Protein AF-A0A356QJE5-F1 (afdb_monomer)

Structure (mmCIF, N/CA/C/O backbone):
data_AF-A0A356QJE5-F1
#
_entry.id   AF-A0A356QJE5-F1
#
loop_
_atom_site.group_PDB
_atom_site.id
_atom_site.type_symbol
_atom_site.label_atom_id
_atom_site.label_alt_id
_atom_site.label_comp_id
_atom_site.label_asym_id
_atom_site.label_entity_id
_atom_site.label_seq_id
_atom_site.pdbx_PDB_ins_code
_atom_site.Cartn_x
_atom_site.Cartn_y
_atom_site.Cartn_z
_atom_site.occupancy
_atom_site.B_iso_or_equiv
_atom_site.auth_seq_id
_atom_site.auth_comp_id
_atom_site.auth_asym_id
_atom_site.auth_atom_id
_atom_site.pdbx_PDB_model_num
ATOM 1 N N . GLY A 1 1 ? -9.433 9.970 12.423 1.00 85.12 1 GLY A N 1
ATOM 2 C CA . GLY A 1 1 ? -10.329 9.361 11.428 1.00 85.12 1 GLY A CA 1
ATOM 3 C C . GLY A 1 1 ? -9.876 7.945 11.175 1.00 85.12 1 GLY A C 1
ATOM 4 O O . GLY A 1 1 ? -8.934 7.504 11.829 1.00 85.12 1 GLY A O 1
ATOM 5 N N . 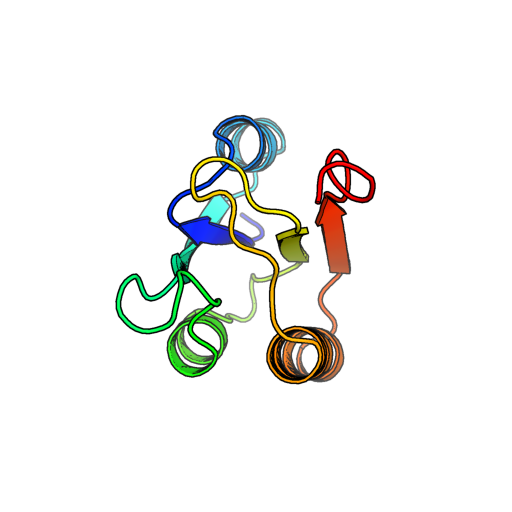ASP A 1 2 ? -10.539 7.260 10.255 1.00 97.81 2 ASP A N 1
ATOM 6 C CA . ASP A 1 2 ? -10.030 6.004 9.707 1.00 97.81 2 ASP A CA 1
ATOM 7 C C . ASP A 1 2 ? -8.732 6.255 8.917 1.00 97.81 2 ASP A C 1
ATOM 9 O O . ASP A 1 2 ? -8.531 7.340 8.364 1.00 97.81 2 ASP A O 1
ATOM 13 N N . GLU A 1 3 ? -7.838 5.269 8.905 1.00 98.75 3 GLU A N 1
ATOM 14 C CA . GLU A 1 3 ? -6.530 5.328 8.246 1.00 98.75 3 GLU A CA 1
ATOM 15 C C . GLU A 1 3 ? -6.517 4.451 6.988 1.00 98.75 3 GLU A C 1
ATOM 17 O O . GLU A 1 3 ? -7.049 3.335 6.984 1.00 98.75 3 GLU A O 1
ATOM 22 N N . VAL A 1 4 ? -5.882 4.950 5.929 1.00 98.81 4 VAL A N 1
ATOM 23 C CA . VAL A 1 4 ? -5.638 4.220 4.679 1.00 98.81 4 VAL A CA 1
ATOM 24 C C . VAL A 1 4 ? -4.133 4.136 4.476 1.00 98.81 4 VAL A C 1
ATOM 26 O O . VAL A 1 4 ? -3.471 5.170 4.429 1.00 98.81 4 VAL A O 1
ATOM 29 N N . LEU A 1 5 ? -3.597 2.923 4.369 1.00 98.88 5 LEU A N 1
ATOM 30 C CA . LEU A 1 5 ? -2.195 2.704 4.029 1.00 98.88 5 LEU A CA 1
ATOM 31 C C . LEU A 1 5 ? -1.978 2.985 2.535 1.00 98.88 5 LEU A C 1
ATOM 33 O O . LEU A 1 5 ? -2.706 2.450 1.702 1.00 98.88 5 LEU A O 1
ATOM 37 N N . ILE A 1 6 ? -1.008 3.834 2.199 1.00 98.88 6 ILE A N 1
ATOM 38 C CA . ILE A 1 6 ? -0.733 4.307 0.828 1.00 98.88 6 ILE A CA 1
ATOM 39 C C . ILE A 1 6 ? 0.778 4.177 0.558 1.00 98.88 6 ILE A C 1
ATOM 41 O O . ILE A 1 6 ? 1.551 4.491 1.461 1.00 98.88 6 ILE A O 1
ATOM 45 N N . PRO A 1 7 ? 1.236 3.726 -0.624 1.00 98.75 7 PRO A N 1
ATOM 46 C CA . PRO A 1 7 ? 2.670 3.635 -0.914 1.00 98.75 7 PRO A CA 1
ATOM 47 C C . PRO A 1 7 ? 3.350 5.004 -0.874 1.00 98.75 7 PRO A C 1
ATOM 49 O O . PRO A 1 7 ? 2.718 6.016 -1.141 1.00 98.75 7 PRO A O 1
ATOM 52 N N . ALA A 1 8 ? 4.645 5.051 -0.583 1.00 98.44 8 ALA A N 1
ATOM 53 C CA . ALA A 1 8 ? 5.487 6.225 -0.771 1.00 98.44 8 ALA A CA 1
ATOM 54 C C . ALA A 1 8 ? 6.718 5.845 -1.609 1.00 98.44 8 ALA A C 1
ATOM 56 O O . ALA A 1 8 ? 7.511 5.017 -1.155 1.00 98.44 8 ALA A O 1
ATOM 57 N N . PRO A 1 9 ? 6.914 6.472 -2.786 1.00 98.12 9 PRO A N 1
ATOM 58 C CA . PRO A 1 9 ? 6.085 7.542 -3.366 1.00 98.12 9 PRO A CA 1
ATOM 59 C C . PRO A 1 9 ? 4.691 7.062 -3.836 1.00 98.12 9 PRO A C 1
ATOM 61 O O . PRO A 1 9 ? 4.525 5.900 -4.201 1.00 98.12 9 PRO A O 1
ATOM 64 N N . ASP A 1 10 ? 3.693 7.960 -3.822 1.00 96.94 10 ASP A N 1
ATOM 65 C CA . ASP A 1 10 ? 2.309 7.676 -4.240 1.00 96.94 10 ASP A CA 1
ATOM 66 C C . ASP A 1 10 ? 1.934 8.315 -5.586 1.00 96.94 10 ASP A C 1
ATOM 68 O O . ASP A 1 10 ? 2.590 9.236 -6.078 1.00 96.94 10 ASP A O 1
ATOM 72 N N . TYR A 1 11 ? 0.804 7.869 -6.148 1.00 97.69 11 TYR A N 1
ATOM 73 C CA . TYR A 1 11 ? 0.023 8.707 -7.051 1.00 97.69 11 TYR A CA 1
ATOM 74 C C . TYR A 1 11 ? -0.802 9.693 -6.197 1.00 97.69 11 TYR A C 1
ATOM 76 O O . TYR A 1 11 ? -1.706 9.242 -5.482 1.00 97.69 11 TYR A O 1
ATOM 84 N N . PRO A 1 12 ? -0.561 11.021 -6.272 1.00 95.25 12 PRO A N 1
ATOM 85 C CA . PRO A 1 12 ? -1.024 11.983 -5.257 1.00 95.25 12 PRO A CA 1
ATOM 86 C C . PRO A 1 12 ? -2.537 12.020 -5.003 1.00 95.25 12 PRO A C 1
ATOM 88 O O . PRO A 1 12 ?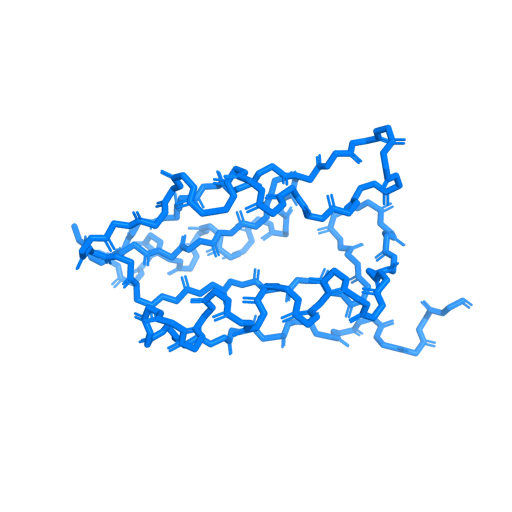 -2.994 12.490 -3.955 1.00 95.25 12 PRO A O 1
ATOM 91 N N . LEU A 1 13 ? -3.339 11.542 -5.962 1.00 97.88 13 LEU A N 1
ATOM 92 C CA . LEU A 1 13 ? -4.788 11.456 -5.816 1.00 97.88 13 LEU A CA 1
ATOM 93 C C . LEU A 1 13 ? -5.195 10.551 -4.650 1.00 97.88 13 LEU A C 1
ATOM 95 O O . LEU A 1 13 ? -6.175 10.868 -3.984 1.00 97.88 13 LEU A O 1
ATOM 99 N N . TRP A 1 14 ? -4.463 9.470 -4.369 1.00 98.50 14 TRP A N 1
ATOM 100 C CA . TRP A 1 14 ? -4.809 8.550 -3.281 1.00 98.50 14 TRP A CA 1
ATOM 101 C C . TRP A 1 14 ? -4.749 9.241 -1.918 1.00 98.50 14 TRP A C 1
ATOM 103 O O . TRP A 1 14 ? -5.719 9.190 -1.155 1.00 98.50 14 TRP A O 1
ATOM 113 N N . THR A 1 15 ? -3.671 9.979 -1.642 1.00 98.25 15 THR A N 1
ATOM 114 C CA . THR A 1 15 ? -3.559 10.774 -0.411 1.00 98.25 15 THR A CA 1
ATOM 115 C C . THR A 1 15 ? -4.631 11.859 -0.341 1.00 98.25 15 THR A C 1
ATOM 117 O O . THR A 1 15 ? -5.247 12.057 0.711 1.00 98.25 15 THR A O 1
ATOM 120 N N . ALA A 1 16 ? -4.893 12.561 -1.446 1.00 98.12 16 ALA A N 1
ATOM 121 C CA . ALA A 1 16 ? -5.930 13.591 -1.490 1.00 98.12 16 ALA A CA 1
ATOM 122 C C . ALA A 1 16 ? -7.338 13.011 -1.254 1.00 98.12 16 ALA A C 1
ATOM 124 O O . ALA A 1 16 ? -8.115 13.585 -0.492 1.00 98.12 16 ALA A O 1
ATOM 125 N N . ALA A 1 17 ? -7.658 11.863 -1.855 1.00 98.12 17 ALA A N 1
ATOM 126 C CA . ALA A 1 17 ? -8.953 11.199 -1.743 1.00 98.12 17 ALA A CA 1
ATOM 127 C C . ALA A 1 17 ? -9.219 10.674 -0.326 1.00 98.12 17 ALA A C 1
ATOM 129 O O . ALA A 1 17 ? -10.333 10.834 0.183 1.00 98.12 17 ALA A O 1
ATOM 130 N N . ALA A 1 18 ? -8.202 10.112 0.339 1.00 97.62 18 ALA A N 1
ATOM 131 C CA . ALA A 1 18 ? -8.305 9.685 1.733 1.00 97.62 18 ALA A CA 1
ATOM 132 C C . ALA A 1 18 ? -8.671 10.865 2.648 1.00 97.62 18 ALA A C 1
ATOM 134 O O . ALA A 1 18 ? -9.630 10.777 3.417 1.00 97.62 18 ALA A O 1
ATOM 135 N N . HIS A 1 19 ? -7.974 11.998 2.503 1.00 96.94 19 HIS A N 1
ATOM 136 C CA . HIS A 1 19 ? -8.258 13.211 3.274 1.00 96.94 19 HIS A CA 1
ATOM 137 C C . HIS A 1 19 ? -9.620 13.828 2.938 1.00 96.94 19 HIS A C 1
ATOM 139 O O . HIS A 1 19 ? -10.367 14.193 3.847 1.00 96.94 19 HIS A O 1
ATOM 145 N N . LEU A 1 20 ? -9.977 13.913 1.652 1.00 97.69 20 LEU A N 1
ATOM 146 C CA . LEU A 1 20 ? -11.270 14.441 1.203 1.00 97.69 20 LEU A CA 1
ATOM 147 C C . LEU A 1 20 ? -12.450 13.637 1.771 1.00 97.69 20 LEU A C 1
ATOM 149 O O . LEU A 1 20 ? -13.503 14.202 2.055 1.00 97.69 20 LEU A O 1
ATOM 153 N N . SER A 1 21 ? -12.252 12.336 1.986 1.00 97.31 21 SER A N 1
ATOM 154 C CA . SER A 1 21 ? -13.246 11.431 2.574 1.00 97.31 21 SER A CA 1
ATOM 155 C C . SER A 1 21 ? -13.292 11.479 4.111 1.00 97.31 21 SER A C 1
ATOM 157 O O . SER A 1 21 ? -14.023 10.706 4.726 1.00 97.31 21 SER A O 1
ATOM 159 N N . GLY A 1 22 ? -12.518 12.361 4.757 1.00 96.50 22 GLY A N 1
ATOM 160 C CA . GLY A 1 22 ? -12.423 12.472 6.220 1.00 96.50 22 GLY A CA 1
ATOM 161 C C . GLY A 1 22 ? -11.509 11.434 6.889 1.00 96.50 22 GLY A C 1
ATOM 162 O O . GLY A 1 22 ? -11.460 11.354 8.123 1.00 96.50 22 GLY A O 1
ATOM 163 N N . GLY A 1 23 ? -10.787 10.641 6.094 1.00 97.12 23 GLY A N 1
ATOM 164 C CA . GLY A 1 23 ? -9.751 9.720 6.548 1.00 97.12 23 GLY A CA 1
ATOM 165 C C . GLY A 1 23 ? -8.365 10.366 6.597 1.00 97.12 23 GLY A C 1
ATOM 166 O O . GLY A 1 23 ? -8.192 11.558 6.340 1.00 97.12 23 GLY A O 1
ATOM 167 N N . HIS A 1 24 ? -7.362 9.562 6.935 1.00 98.06 24 HIS A N 1
ATOM 168 C CA . HIS A 1 24 ? -5.958 9.961 6.925 1.00 98.06 24 HIS A CA 1
ATOM 169 C C . HIS A 1 24 ? -5.128 8.961 6.117 1.00 98.06 24 HIS A C 1
ATOM 171 O O . HIS A 1 24 ? -5.178 7.759 6.381 1.00 98.06 24 HIS A O 1
ATOM 177 N N . GLY A 1 25 ? -4.379 9.456 5.131 1.00 98.31 25 GLY A N 1
ATOM 178 C CA . GLY A 1 25 ? -3.398 8.647 4.412 1.00 98.31 25 GLY A CA 1
ATOM 179 C C . GLY A 1 25 ? -2.162 8.422 5.279 1.00 98.31 25 GLY A C 1
ATOM 180 O O . GLY A 1 25 ? -1.529 9.392 5.690 1.00 98.31 25 GLY A O 1
ATOM 181 N N . VAL A 1 26 ? -1.834 7.162 5.559 1.00 98.75 26 VAL A N 1
ATOM 182 C CA . VAL A 1 26 ? -0.623 6.745 6.272 1.00 98.75 26 VAL A CA 1
ATOM 183 C C . VAL A 1 26 ? 0.314 6.103 5.260 1.00 98.75 26 VAL A C 1
ATOM 185 O O . VAL A 1 26 ? 0.020 5.044 4.710 1.00 98.75 26 VAL A O 1
ATOM 188 N N . HIS A 1 27 ? 1.441 6.750 4.995 1.00 98.88 27 HIS A N 1
ATOM 189 C CA . HIS A 1 27 ? 2.355 6.297 3.953 1.00 98.88 27 HIS A CA 1
ATOM 190 C C . HIS A 1 27 ? 3.233 5.140 4.417 1.00 98.88 27 HIS A C 1
ATOM 192 O O . HIS A 1 27 ? 3.970 5.312 5.388 1.00 98.88 27 HIS A O 1
ATOM 198 N N . TYR A 1 28 ? 3.208 4.003 3.721 1.00 98.81 28 TYR A N 1
ATOM 199 C CA . TYR A 1 28 ? 4.204 2.938 3.864 1.00 98.81 28 TYR A CA 1
ATOM 200 C C . TYR A 1 28 ? 5.333 3.115 2.841 1.00 98.81 28 TYR A C 1
ATOM 202 O O . TYR A 1 28 ? 5.114 3.655 1.761 1.00 98.81 28 TYR A O 1
ATOM 210 N N . LEU A 1 29 ? 6.548 2.700 3.179 1.00 98.62 29 LEU A N 1
ATOM 211 C CA . LEU A 1 29 ? 7.726 2.895 2.339 1.00 98.62 29 LEU A CA 1
ATOM 212 C C . LEU A 1 29 ? 7.782 1.868 1.203 1.00 98.62 29 LEU A C 1
ATOM 214 O O . LEU A 1 29 ? 7.505 0.685 1.399 1.00 98.62 29 LEU A O 1
ATOM 218 N N . CYS A 1 30 ? 8.182 2.328 0.023 1.00 98.56 30 CYS A N 1
ATOM 219 C CA . CYS A 1 30 ? 8.717 1.484 -1.037 1.00 98.56 30 CYS A CA 1
ATOM 220 C C . CYS A 1 30 ? 10.245 1.627 -1.040 1.00 98.56 30 CYS A C 1
ATOM 222 O O . CYS A 1 30 ? 10.757 2.748 -0.997 1.00 98.56 30 CYS A O 1
ATOM 224 N N . ASP A 1 31 ? 10.971 0.511 -1.071 1.00 97.94 31 ASP A N 1
ATOM 225 C CA . ASP A 1 31 ? 12.432 0.508 -0.971 1.00 97.94 31 ASP A CA 1
ATOM 226 C C . ASP A 1 31 ? 13.085 0.657 -2.352 1.00 97.94 31 ASP A C 1
ATOM 228 O O . ASP A 1 31 ? 13.040 -0.252 -3.179 1.00 97.94 31 ASP A O 1
ATOM 232 N N . GLU A 1 32 ? 13.728 1.800 -2.594 1.00 96.88 32 GLU A N 1
ATOM 233 C CA . GLU A 1 32 ? 14.474 2.082 -3.827 1.00 96.88 32 GLU A CA 1
ATOM 234 C C . GLU A 1 32 ? 15.580 1.049 -4.107 1.00 96.88 32 GLU A C 1
ATOM 236 O O . GLU A 1 32 ? 15.856 0.749 -5.268 1.00 96.88 32 GLU A O 1
ATOM 241 N N . GLN A 1 33 ? 16.199 0.468 -3.072 1.00 97.50 33 GLN A N 1
ATOM 242 C CA . GLN A 1 33 ? 17.249 -0.549 -3.234 1.00 97.50 33 GLN A CA 1
ATOM 243 C C . GLN A 1 33 ? 16.689 -1.929 -3.601 1.00 97.50 33 GLN A C 1
ATOM 245 O O . GLN A 1 33 ? 17.446 -2.791 -4.050 1.00 97.50 33 GLN A O 1
ATOM 250 N N . ALA A 1 34 ? 15.380 -2.124 -3.435 1.00 96.44 34 ALA A N 1
ATOM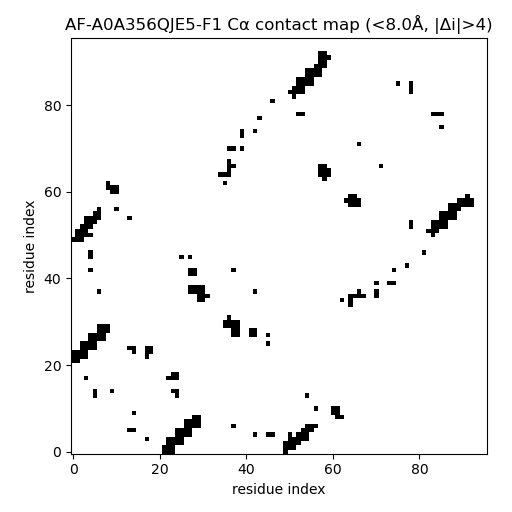 251 C CA . AL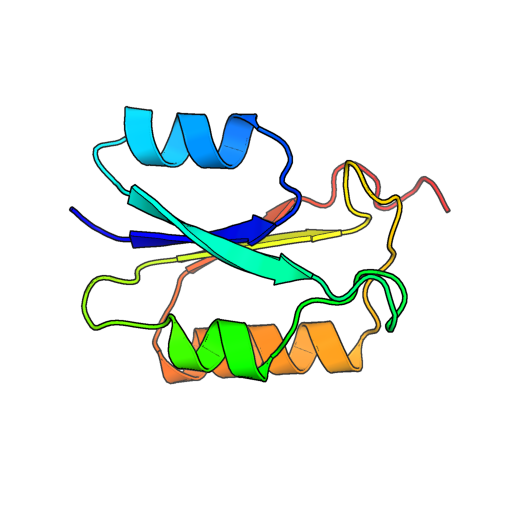A A 1 34 ? 14.645 -3.333 -3.786 1.00 96.44 34 ALA A CA 1
ATOM 252 C C . ALA A 1 34 ? 13.664 -3.067 -4.942 1.00 96.44 34 ALA A C 1
ATOM 254 O O . ALA A 1 34 ? 12.511 -3.497 -4.902 1.00 96.44 34 ALA A O 1
ATOM 255 N N . ASP A 1 35 ? 14.109 -2.314 -5.954 1.00 97.56 35 ASP A N 1
ATOM 256 C CA . ASP A 1 35 ? 13.335 -1.975 -7.158 1.00 97.56 35 ASP A CA 1
ATOM 257 C C . ASP A 1 35 ? 11.973 -1.319 -6.852 1.00 97.56 35 ASP A C 1
ATOM 259 O O . ASP A 1 35 ? 10.982 -1.523 -7.556 1.00 97.56 35 ASP A O 1
ATOM 263 N N . TRP A 1 36 ? 11.920 -0.517 -5.784 1.00 98.31 36 TRP A N 1
ATOM 264 C CA . TRP A 1 36 ? 10.713 0.141 -5.274 1.00 98.31 36 TRP A CA 1
ATOM 265 C C . TRP A 1 36 ? 9.588 -0.821 -4.864 1.00 98.31 36 TRP A C 1
ATOM 267 O O . TRP A 1 36 ? 8.411 -0.441 -4.857 1.00 98.31 36 TRP A O 1
ATOM 277 N N . ALA A 1 37 ? 9.922 -2.054 -4.483 1.00 98.19 37 ALA A N 1
ATOM 278 C CA . ALA A 1 37 ? 8.966 -2.955 -3.855 1.00 98.19 37 ALA A CA 1
ATOM 279 C C . ALA A 1 37 ? 8.477 -2.383 -2.503 1.00 98.19 37 ALA A C 1
ATOM 281 O O . ALA A 1 37 ? 9.255 -1.756 -1.776 1.00 98.19 37 ALA A O 1
ATOM 282 N N . PRO A 1 38 ? 7.195 -2.577 -2.140 1.00 98.62 38 PRO A N 1
ATOM 283 C CA . PRO A 1 38 ? 6.694 -2.257 -0.807 1.00 98.62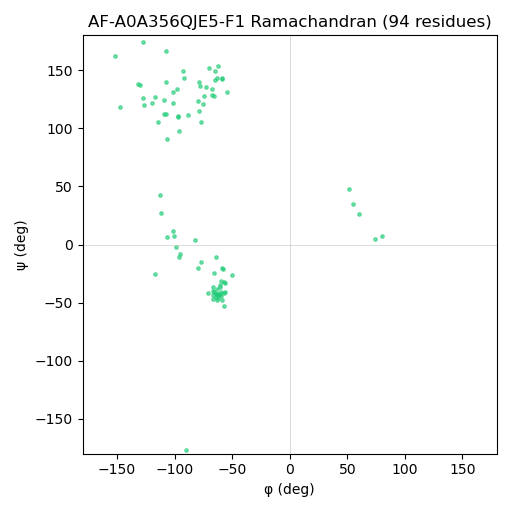 38 PRO A CA 1
ATOM 284 C C . PRO A 1 38 ? 7.502 -2.925 0.316 1.00 98.62 38 PRO A C 1
ATOM 286 O O . PRO A 1 38 ? 7.716 -4.137 0.291 1.00 98.62 38 PRO A O 1
ATOM 289 N N . ASP A 1 39 ? 7.893 -2.156 1.334 1.00 98.62 39 ASP A N 1
ATOM 290 C CA . ASP A 1 39 ? 8.529 -2.682 2.544 1.00 98.62 39 ASP A CA 1
ATOM 291 C C . ASP A 1 39 ? 7.468 -3.317 3.459 1.00 98.62 39 ASP A C 1
ATOM 293 O O . ASP A 1 39 ? 6.684 -2.644 4.135 1.00 98.62 39 ASP A O 1
ATOM 297 N N . ILE A 1 40 ? 7.457 -4.649 3.485 1.00 98.56 40 ILE A N 1
ATOM 298 C CA . ILE A 1 40 ? 6.512 -5.458 4.263 1.00 98.56 40 ILE A CA 1
ATOM 299 C C . ILE A 1 40 ? 6.622 -5.190 5.771 1.00 98.56 40 ILE A C 1
ATOM 301 O O . ILE A 1 40 ? 5.606 -5.188 6.476 1.00 98.56 40 ILE A O 1
ATOM 305 N N . ALA A 1 41 ? 7.829 -4.954 6.289 1.00 98.62 41 ALA A N 1
ATOM 306 C CA . ALA A 1 41 ? 8.032 -4.699 7.711 1.00 98.62 41 ALA A CA 1
ATOM 307 C C . ALA A 1 41 ? 7.475 -3.325 8.105 1.00 98.62 41 ALA A C 1
ATOM 309 O O . ALA A 1 41 ? 6.805 -3.204 9.135 1.00 98.62 41 ALA A O 1
ATOM 310 N N . ASP A 1 42 ? 7.692 -2.314 7.266 1.00 98.81 42 ASP A N 1
ATOM 311 C CA . ASP A 1 42 ? 7.150 -0.971 7.465 1.00 98.81 42 ASP A CA 1
ATOM 312 C C . ASP A 1 42 ? 5.615 -0.945 7.364 1.00 98.81 42 ASP A C 1
ATOM 314 O O . ASP A 1 42 ? 4.959 -0.335 8.214 1.00 98.81 42 ASP A O 1
ATOM 318 N N . ILE A 1 43 ? 5.021 -1.680 6.411 1.00 98.81 43 ILE A N 1
ATOM 319 C CA . ILE A 1 43 ? 3.559 -1.846 6.331 1.00 98.81 43 ILE A CA 1
ATOM 320 C C . ILE A 1 43 ? 3.024 -2.428 7.642 1.00 98.81 43 ILE A C 1
ATOM 322 O O . ILE A 1 43 ? 2.143 -1.822 8.256 1.00 98.81 43 ILE A O 1
ATOM 326 N N . ARG A 1 44 ? 3.573 -3.556 8.120 1.00 98.62 44 ARG A N 1
ATOM 327 C CA . ARG A 1 44 ? 3.134 -4.182 9.384 1.00 98.62 44 ARG A CA 1
ATOM 328 C C . ARG A 1 44 ? 3.248 -3.230 10.570 1.00 98.62 44 ARG A C 1
ATOM 330 O O . ARG A 1 44 ? 2.334 -3.173 11.388 1.00 98.62 44 ARG A O 1
ATOM 337 N N . ALA A 1 45 ? 4.337 -2.469 10.658 1.00 98.69 45 ALA A N 1
ATOM 338 C CA . ALA A 1 45 ? 4.563 -1.526 11.751 1.00 98.69 45 ALA A CA 1
ATOM 339 C C . ALA A 1 45 ? 3.561 -0.354 11.764 1.00 98.69 45 ALA A C 1
ATOM 341 O O . ALA A 1 45 ? 3.330 0.241 12.818 1.00 98.69 45 ALA A O 1
ATOM 342 N N . LYS A 1 46 ? 2.969 -0.022 10.611 1.00 98.81 46 LYS A N 1
ATOM 343 C CA . LYS A 1 46 ? 2.029 1.098 10.441 1.00 98.81 46 LYS A CA 1
ATOM 344 C C . LYS A 1 46 ? 0.560 0.704 10.545 1.00 98.81 46 LYS A C 1
ATOM 346 O O . LYS A 1 46 ? -0.289 1.593 10.605 1.00 98.81 46 LYS A O 1
ATOM 351 N N . VAL A 1 47 ? 0.239 -0.588 10.605 1.00 98.75 47 VAL A N 1
ATOM 352 C CA . VAL A 1 47 ? -1.134 -1.027 10.872 1.00 98.75 47 VAL A CA 1
ATOM 353 C C . VAL A 1 47 ? -1.526 -0.653 12.304 1.00 98.75 47 VAL A C 1
ATOM 355 O O . VAL A 1 47 ? -0.844 -0.978 13.275 1.00 98.75 47 VAL A O 1
ATOM 358 N N . THR A 1 48 ? -2.673 0.005 12.449 1.00 98.56 48 THR A N 1
ATOM 359 C CA . THR A 1 48 ? -3.277 0.354 13.736 1.00 98.56 48 THR A CA 1
ATOM 360 C C . THR A 1 48 ? -4.726 -0.130 13.804 1.00 98.56 48 THR A C 1
ATOM 362 O O . THR A 1 48 ? -5.313 -0.565 12.816 1.00 98.56 48 THR A O 1
ATOM 365 N N . SER A 1 49 ? -5.370 0.008 14.968 1.00 98.06 49 SER A N 1
ATOM 366 C CA . SER A 1 49 ? -6.808 -0.275 15.114 1.00 98.06 49 SER A CA 1
ATOM 367 C C . SER A 1 49 ? -7.721 0.657 14.298 1.00 98.06 49 SER A C 1
ATOM 369 O O . SER A 1 49 ? -8.927 0.402 14.186 1.00 98.06 49 SER A O 1
ATOM 371 N N . ARG A 1 50 ? -7.166 1.743 13.740 1.00 98.56 50 ARG A N 1
ATOM 372 C CA . ARG A 1 50 ? -7.860 2.691 12.860 1.00 98.56 50 ARG A CA 1
ATOM 373 C C . ARG A 1 50 ? -7.640 2.403 11.378 1.00 98.56 50 ARG A C 1
ATOM 375 O O . ARG A 1 50 ? -8.342 2.998 10.565 1.00 98.56 50 ARG A O 1
ATOM 382 N N . THR A 1 51 ? -6.716 1.517 11.014 1.00 98.81 51 THR A N 1
ATOM 383 C CA . THR A 1 51 ? -6.484 1.149 9.616 1.00 98.81 51 THR A CA 1
ATOM 384 C C . THR A 1 51 ? -7.705 0.419 9.064 1.00 98.81 51 THR A C 1
ATOM 386 O O . THR A 1 51 ? -8.217 -0.519 9.678 1.00 98.81 51 THR A O 1
ATOM 389 N N . ARG A 1 52 ? -8.212 0.883 7.920 1.00 98.62 52 ARG A N 1
ATOM 390 C CA . ARG A 1 52 ? -9.377 0.295 7.234 1.00 98.62 52 ARG A CA 1
ATOM 391 C C . ARG A 1 52 ? -9.050 -0.264 5.867 1.00 98.62 52 ARG A C 1
ATOM 393 O O . ARG A 1 52 ? -9.760 -1.149 5.397 1.00 98.62 52 ARG A O 1
ATOM 400 N N . ALA A 1 53 ? -8.010 0.258 5.231 1.00 98.75 53 ALA A N 1
ATOM 401 C CA . ALA A 1 53 ? -7.658 -0.136 3.886 1.00 98.75 53 ALA A CA 1
ATOM 402 C C . ALA A 1 53 ? -6.166 0.017 3.609 1.00 98.75 53 ALA A C 1
ATOM 404 O O . ALA A 1 53 ? -5.466 0.761 4.299 1.00 98.75 53 ALA A O 1
ATOM 405 N N . ILE A 1 54 ? -5.721 -0.662 2.560 1.00 98.88 54 ILE A N 1
ATOM 406 C CA . ILE A 1 54 ? -4.408 -0.515 1.948 1.00 98.88 54 ILE A CA 1
ATOM 407 C C . ILE A 1 54 ? -4.571 -0.334 0.439 1.00 98.88 54 ILE A C 1
ATOM 409 O O . ILE A 1 54 ? -5.392 -1.000 -0.192 1.00 98.88 54 ILE A O 1
ATOM 413 N N . VAL A 1 55 ? -3.812 0.597 -0.127 1.00 98.88 55 VAL A N 1
ATOM 414 C CA . VAL A 1 55 ? -3.727 0.842 -1.567 1.00 98.88 55 VAL A CA 1
ATOM 415 C C . VAL A 1 55 ? -2.489 0.140 -2.107 1.00 98.88 55 VAL A C 1
ATOM 417 O O . VAL A 1 55 ? -1.416 0.283 -1.533 1.00 98.88 55 VAL A O 1
ATOM 420 N N . ILE A 1 56 ? -2.628 -0.573 -3.220 1.00 98.56 56 ILE A N 1
ATOM 421 C CA . ILE A 1 56 ? -1.534 -1.127 -4.021 1.00 98.56 56 ILE A CA 1
ATOM 422 C C . ILE A 1 56 ? -1.612 -0.455 -5.394 1.00 98.56 56 ILE A C 1
ATOM 424 O O . ILE A 1 56 ? -2.672 -0.469 -6.011 1.00 98.56 56 ILE A O 1
ATOM 428 N N . ILE A 1 57 ? -0.512 0.129 -5.873 1.00 98.62 57 ILE A N 1
ATOM 429 C CA . ILE A 1 57 ? -0.429 0.736 -7.212 1.00 98.62 57 ILE A CA 1
ATOM 430 C C . ILE A 1 57 ? 0.577 -0.079 -8.023 1.00 98.62 57 ILE A C 1
ATOM 432 O O . ILE A 1 57 ? 1.776 0.013 -7.756 1.00 98.62 57 ILE A O 1
ATOM 436 N N . ASN A 1 58 ? 0.100 -0.902 -8.960 1.00 98.31 58 ASN A N 1
ATOM 437 C CA . ASN A 1 58 ? 0.935 -1.862 -9.684 1.00 98.31 58 ASN A CA 1
ATOM 438 C C . ASN A 1 58 ? 0.441 -2.089 -11.131 1.00 98.31 58 ASN A C 1
ATOM 440 O O . ASN A 1 58 ? -0.653 -2.622 -11.304 1.00 98.31 58 ASN A O 1
ATOM 444 N N . PRO A 1 59 ? 1.237 -1.781 -12.172 1.00 98.19 59 PRO A N 1
ATOM 445 C CA . PRO A 1 59 ? 2.538 -1.110 -12.125 1.00 98.19 59 PRO A CA 1
ATOM 446 C C . PRO A 1 59 ? 2.480 0.286 -11.488 1.00 98.19 59 PRO A C 1
ATOM 448 O O . PRO A 1 59 ? 1.496 1.015 -11.628 1.00 98.19 59 PRO A O 1
ATOM 451 N N . ASN A 1 60 ? 3.525 0.645 -10.745 1.00 98.50 60 ASN A N 1
ATOM 452 C CA . ASN A 1 60 ? 3.531 1.824 -9.889 1.00 98.50 60 ASN A CA 1
ATOM 453 C C . ASN A 1 60 ? 3.751 3.126 -10.675 1.00 98.50 60 ASN A C 1
ATOM 455 O O . ASN A 1 60 ? 4.658 3.238 -11.495 1.00 98.50 60 ASN A O 1
ATOM 459 N N . ASN A 1 61 ? 2.977 4.155 -10.341 1.00 98.06 61 ASN A N 1
ATOM 460 C CA . ASN A 1 61 ? 3.293 5.551 -10.633 1.00 98.06 61 ASN A CA 1
ATOM 461 C C . ASN A 1 61 ? 3.636 6.235 -9.296 1.00 98.06 61 ASN A C 1
ATOM 463 O O . ASN A 1 61 ? 2.796 6.176 -8.393 1.00 98.06 61 ASN A O 1
ATOM 467 N N . PRO A 1 62 ? 4.820 6.866 -9.144 1.00 97.88 62 PRO A N 1
ATOM 468 C CA . PRO A 1 62 ? 5.726 7.327 -10.206 1.00 97.88 62 PRO A CA 1
ATOM 469 C C . PRO A 1 62 ? 6.924 6.426 -10.532 1.00 97.88 62 PRO A C 1
ATOM 471 O O . PRO A 1 62 ? 7.695 6.783 -11.421 1.00 97.88 62 PRO A O 1
ATOM 474 N N . THR A 1 63 ? 7.136 5.310 -9.832 1.00 98.06 63 THR A N 1
ATOM 475 C CA . THR A 1 63 ? 8.423 4.588 -9.918 1.00 98.06 63 THR A CA 1
ATOM 476 C C . THR A 1 63 ? 8.561 3.701 -11.154 1.00 98.06 63 THR A C 1
ATOM 478 O O . THR A 1 63 ? 9.676 3.354 -11.532 1.00 98.06 63 THR A O 1
ATOM 481 N N . GLY A 1 64 ? 7.448 3.323 -11.786 1.00 97.38 64 GLY A N 1
ATOM 482 C CA . GLY A 1 64 ? 7.411 2.331 -12.861 1.00 97.38 64 GLY A CA 1
ATOM 483 C C . GLY A 1 64 ? 7.587 0.888 -12.380 1.00 97.38 64 GLY A C 1
ATOM 484 O O . GLY A 1 64 ? 7.675 -0.014 -13.209 1.00 97.38 64 GLY A O 1
ATOM 485 N N . ALA A 1 65 ? 7.652 0.651 -11.066 1.00 98.00 65 ALA A N 1
ATOM 486 C CA . ALA A 1 65 ? 7.886 -0.678 -10.517 1.00 98.00 65 ALA A CA 1
ATOM 487 C C . ALA A 1 65 ? 6.744 -1.647 -10.831 1.00 98.00 65 ALA A C 1
ATOM 489 O O . ALA A 1 65 ? 5.568 -1.290 -10.750 1.00 98.00 65 ALA A O 1
ATOM 490 N N . VAL A 1 66 ? 7.106 -2.896 -11.116 1.00 98.06 66 VAL A N 1
ATOM 491 C CA . VAL A 1 66 ? 6.177 -4.025 -11.190 1.00 98.06 66 VAL A CA 1
ATOM 492 C C . VAL A 1 66 ? 6.450 -4.907 -9.982 1.00 98.06 66 VAL A C 1
ATOM 494 O O . VAL A 1 66 ? 7.526 -5.492 -9.867 1.00 98.06 66 VAL A O 1
ATOM 497 N N . TYR A 1 67 ? 5.498 -4.975 -9.057 1.00 97.88 67 TYR A N 1
ATOM 498 C CA . TYR A 1 67 ? 5.713 -5.662 -7.787 1.00 97.88 67 TYR A CA 1
ATOM 499 C C . TYR A 1 67 ? 5.859 -7.177 -7.982 1.00 97.88 67 TYR A C 1
ATOM 501 O O . TYR A 1 67 ? 5.029 -7.786 -8.670 1.00 97.88 67 TYR A O 1
ATOM 509 N N . PRO A 1 68 ? 6.863 -7.812 -7.347 1.00 97.44 68 PRO A N 1
ATOM 510 C CA . PRO A 1 68 ? 7.003 -9.260 -7.386 1.00 97.44 68 PRO A CA 1
ATOM 511 C C . PRO A 1 68 ? 5.761 -9.970 -6.813 1.00 97.44 68 PRO A C 1
ATOM 513 O O . PRO A 1 68 ? 5.197 -9.508 -5.814 1.00 97.44 68 PRO A O 1
ATOM 516 N N . PRO A 1 69 ? 5.319 -11.107 -7.385 1.00 97.69 69 PRO A N 1
ATOM 517 C CA . PRO A 1 69 ? 4.124 -11.811 -6.917 1.00 97.69 69 PRO A CA 1
ATOM 518 C C . PRO A 1 69 ? 4.160 -12.207 -5.435 1.00 97.69 69 PRO A C 1
ATOM 520 O O . PRO A 1 69 ? 3.121 -12.266 -4.786 1.00 97.69 69 PRO A O 1
ATOM 523 N N . GLU A 1 70 ? 5.330 -12.532 -4.896 1.00 98.12 70 GLU A N 1
ATOM 524 C CA . GLU A 1 70 ? 5.556 -12.824 -3.480 1.00 98.12 70 GLU A CA 1
ATOM 525 C C . GLU A 1 70 ? 5.292 -11.610 -2.588 1.00 98.12 70 GLU A C 1
ATOM 527 O O . GLU A 1 70 ? 4.530 -11.739 -1.636 1.00 98.12 70 GLU A O 1
ATOM 532 N N . VAL A 1 71 ? 5.789 -10.430 -2.964 1.00 98.31 71 VAL A N 1
ATOM 533 C CA . VAL A 1 71 ? 5.557 -9.178 -2.232 1.00 98.31 71 VAL A CA 1
ATOM 534 C C . VAL A 1 71 ? 4.067 -8.842 -2.227 1.00 98.31 71 VAL A C 1
ATOM 536 O O . VAL A 1 71 ? 3.502 -8.523 -1.185 1.00 98.31 71 VAL A O 1
ATOM 539 N N . VAL A 1 72 ? 3.387 -8.991 -3.371 1.00 98.50 72 VAL A N 1
ATOM 540 C CA . VAL A 1 72 ? 1.930 -8.792 -3.446 1.00 98.50 72 VAL A CA 1
ATOM 541 C C . VAL A 1 72 ? 1.199 -9.751 -2.503 1.00 98.50 72 VAL A C 1
ATOM 543 O O . VAL A 1 72 ? 0.308 -9.319 -1.775 1.00 98.50 72 VAL A O 1
ATOM 546 N N . ARG A 1 73 ? 1.580 -11.035 -2.462 1.00 98.75 73 ARG A N 1
ATOM 547 C CA . ARG A 1 73 ? 0.980 -12.007 -1.530 1.00 98.75 73 ARG A CA 1
ATOM 548 C C . ARG A 1 73 ? 1.195 -11.610 -0.072 1.00 98.75 73 ARG A C 1
ATOM 550 O O . ARG A 1 73 ? 0.238 -11.657 0.688 1.00 98.75 73 ARG A O 1
ATOM 557 N N . GLU A 1 74 ? 2.387 -11.156 0.304 1.00 98.69 74 GLU A N 1
ATOM 558 C CA . GLU A 1 74 ? 2.669 -10.719 1.677 1.00 98.69 74 GLU A CA 1
ATOM 559 C C . GLU A 1 74 ? 1.833 -9.497 2.089 1.00 98.69 74 GLU A C 1
ATOM 561 O O . GLU A 1 74 ? 1.335 -9.440 3.216 1.00 98.69 74 GLU A O 1
ATOM 566 N N . VAL A 1 75 ? 1.608 -8.546 1.175 1.00 98.75 75 VAL A N 1
ATOM 567 C CA . VAL A 1 75 ? 0.694 -7.416 1.414 1.00 98.75 75 VAL A CA 1
ATOM 568 C C . VAL A 1 75 ? -0.748 -7.903 1.609 1.00 98.75 75 VAL A C 1
ATOM 570 O O . VAL A 1 75 ? -1.441 -7.435 2.515 1.00 98.75 75 VAL A O 1
ATOM 573 N N . LEU A 1 76 ? -1.204 -8.862 0.796 1.00 98.75 76 LEU A N 1
ATOM 574 C CA . LEU A 1 76 ? -2.544 -9.448 0.922 1.00 98.75 76 LEU A CA 1
ATOM 575 C C . LEU A 1 76 ? -2.711 -10.250 2.219 1.00 98.75 76 LEU A C 1
ATOM 577 O O . LEU A 1 76 ? -3.775 -10.178 2.833 1.00 98.75 76 LEU A O 1
ATOM 581 N N . ASP A 1 77 ? -1.672 -10.949 2.675 1.00 98.81 77 ASP A N 1
ATOM 582 C CA . ASP A 1 77 ? -1.681 -11.666 3.952 1.00 98.81 77 ASP A CA 1
ATOM 583 C C . ASP A 1 77 ? -1.862 -10.695 5.128 1.00 98.81 77 ASP A C 1
ATOM 585 O O . ASP A 1 77 ? -2.669 -10.953 6.021 1.00 98.81 77 ASP A O 1
ATOM 589 N N . ILE A 1 78 ? -1.183 -9.539 5.104 1.00 98.81 78 ILE A N 1
ATOM 590 C CA . ILE A 1 78 ? -1.374 -8.465 6.098 1.00 98.81 78 ILE A CA 1
ATOM 591 C C . ILE A 1 78 ? -2.806 -7.926 6.033 1.00 98.81 78 ILE A C 1
ATOM 593 O O . ILE A 1 78 ? -3.461 -7.768 7.066 1.00 98.81 78 ILE A O 1
ATOM 597 N N . ALA A 1 79 ? -3.316 -7.655 4.830 1.00 98.75 79 ALA A N 1
ATOM 598 C CA . ALA A 1 79 ? -4.681 -7.173 4.661 1.00 98.75 79 ALA A CA 1
ATOM 599 C C . ALA A 1 79 ? -5.708 -8.176 5.210 1.00 98.75 79 ALA A C 1
ATOM 601 O O . ALA A 1 79 ? -6.646 -7.776 5.897 1.00 98.75 79 ALA A O 1
ATOM 602 N N . GLN A 1 80 ? -5.506 -9.474 4.978 1.00 98.62 80 GLN A N 1
ATOM 603 C CA . GLN A 1 80 ? -6.364 -10.529 5.508 1.00 98.62 80 GLN A CA 1
ATOM 604 C C . GLN A 1 80 ? -6.273 -10.630 7.038 1.00 98.62 80 GLN A C 1
ATOM 606 O O . GLN A 1 80 ? -7.309 -10.677 7.701 1.00 98.62 80 GLN A O 1
ATOM 611 N N . GLU A 1 81 ? -5.063 -10.637 7.604 1.00 98.56 81 GLU A N 1
ATOM 612 C CA . GLU A 1 81 ? -4.818 -10.707 9.054 1.00 98.56 81 GLU A CA 1
ATOM 613 C C . GLU A 1 81 ? -5.532 -9.578 9.810 1.00 98.56 81 GLU A C 1
ATOM 615 O O . GLU A 1 81 ? -6.124 -9.801 10.868 1.00 98.56 81 GLU A O 1
ATOM 620 N N . HIS A 1 82 ? -5.519 -8.373 9.241 1.00 98.44 82 HIS A N 1
ATOM 621 C CA . HIS A 1 82 ? -6.074 -7.174 9.861 1.00 98.44 82 HIS A CA 1
ATOM 622 C C . HIS A 1 82 ? -7.461 -6.778 9.332 1.00 98.44 82 HIS A C 1
ATOM 624 O O . HIS A 1 82 ? -7.984 -5.733 9.721 1.00 98.44 82 HIS A O 1
ATOM 630 N N . ASN A 1 83 ? -8.080 -7.617 8.491 1.00 98.44 83 ASN A N 1
ATOM 631 C CA . ASN A 1 83 ? -9.390 -7.380 7.878 1.00 98.44 83 ASN A CA 1
ATOM 632 C C . ASN A 1 83 ? -9.485 -6.004 7.177 1.00 98.44 83 ASN A C 1
ATOM 634 O O . ASN A 1 83 ? -10.427 -5.236 7.393 1.00 98.44 83 ASN A O 1
ATOM 638 N N . LEU A 1 84 ? -8.475 -5.684 6.367 1.00 98.81 84 LEU A N 1
ATOM 639 C CA . LEU A 1 84 ? -8.367 -4.445 5.600 1.00 98.81 84 LEU A CA 1
ATOM 640 C C . LEU A 1 84 ? -8.963 -4.620 4.200 1.00 98.81 84 LEU A C 1
ATOM 642 O O . LEU A 1 84 ? -8.787 -5.653 3.555 1.00 98.81 84 LEU A O 1
ATOM 646 N N . VAL A 1 85 ? -9.613 -3.575 3.690 1.00 98.69 85 VAL A N 1
ATOM 647 C CA . VAL A 1 85 ? -9.981 -3.496 2.270 1.00 98.69 85 VAL A CA 1
ATOM 648 C C . VAL A 1 85 ? -8.723 -3.247 1.436 1.00 98.69 85 VAL A C 1
ATOM 650 O O . VAL A 1 85 ? -7.915 -2.386 1.778 1.00 98.69 85 VAL A O 1
ATOM 653 N N . VAL A 1 86 ? -8.570 -3.960 0.320 1.00 98.81 86 VAL A N 1
ATOM 654 C CA . VAL A 1 86 ? -7.476 -3.728 -0.633 1.00 98.81 86 VAL A CA 1
ATOM 655 C C . VAL A 1 86 ? -8.005 -2.940 -1.826 1.00 98.81 86 VAL A C 1
ATOM 657 O O . VAL A 1 86 ? -8.926 -3.388 -2.510 1.00 98.81 86 VAL A O 1
ATOM 660 N N . PHE A 1 87 ? -7.417 -1.777 -2.086 1.00 98.75 87 PHE A N 1
ATOM 661 C CA . PHE A 1 87 ? -7.613 -1.028 -3.323 1.00 98.75 87 PHE A CA 1
ATOM 662 C C . PHE A 1 87 ? -6.454 -1.338 -4.272 1.00 98.75 87 PHE A C 1
ATOM 664 O O . PHE A 1 87 ? -5.329 -0.928 -4.003 1.00 98.75 87 PHE A O 1
ATOM 671 N N . SER A 1 88 ? -6.725 -2.067 -5.357 1.00 98.44 88 SER A N 1
ATOM 672 C CA . SER A 1 88 ? -5.731 -2.361 -6.398 1.00 98.44 88 SER A CA 1
ATOM 673 C C . SER A 1 88 ? -5.886 -1.375 -7.555 1.00 98.44 88 SER A C 1
ATOM 675 O O . SER A 1 88 ? -6.902 -1.392 -8.254 1.00 98.44 88 SER A O 1
ATOM 677 N N . ASP A 1 89 ? -4.914 -0.483 -7.722 1.00 98.56 89 ASP A N 1
ATOM 678 C CA . ASP A 1 89 ? -4.816 0.446 -8.846 1.00 98.56 89 ASP A CA 1
ATOM 679 C C . ASP A 1 89 ? -3.888 -0.149 -9.911 1.00 98.56 89 ASP A C 1
ATOM 681 O O . ASP A 1 89 ? -2.661 -0.100 -9.805 1.00 98.56 89 ASP A O 1
ATOM 685 N N . GLU A 1 90 ? -4.508 -0.764 -10.918 1.00 98.31 90 GLU A N 1
ATOM 686 C CA . GLU A 1 90 ? -3.841 -1.529 -11.978 1.00 98.31 90 GLU A CA 1
ATOM 687 C C . GLU A 1 90 ? -3.954 -0.830 -13.340 1.00 98.31 90 GLU A C 1
ATOM 689 O O . GLU A 1 90 ? -3.947 -1.469 -14.390 1.00 98.31 90 GLU A O 1
ATOM 694 N N . ILE A 1 91 ? -4.081 0.503 -13.364 1.00 98.19 91 ILE A N 1
ATOM 695 C CA . ILE A 1 91 ? -4.310 1.252 -14.613 1.00 98.19 91 ILE A CA 1
ATOM 696 C C . ILE A 1 91 ? -3.196 1.059 -15.666 1.00 98.19 91 ILE A C 1
ATOM 698 O O . ILE A 1 91 ? -3.426 1.288 -16.854 1.00 98.19 91 ILE A O 1
ATOM 702 N N . TYR A 1 92 ? -2.006 0.620 -15.244 1.00 97.44 92 TYR A N 1
ATOM 7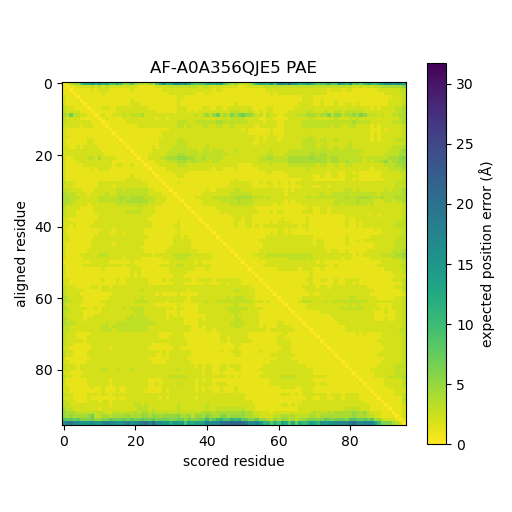03 C CA . TYR A 1 92 ? -0.850 0.348 -16.102 1.00 97.44 92 TYR A CA 1
ATOM 704 C C . TYR A 1 92 ? -0.622 -1.150 -16.400 1.00 97.44 92 TYR A C 1
ATOM 706 O O . TYR A 1 92 ? 0.424 -1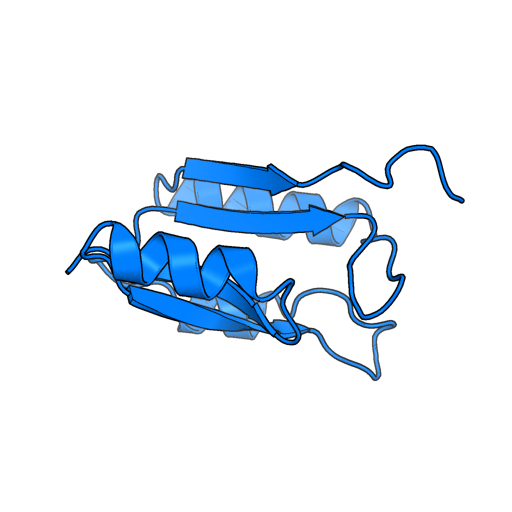.481 -16.949 1.00 97.44 92 TYR A O 1
ATOM 714 N N . ASP A 1 93 ? -1.558 -2.059 -16.087 1.00 95.31 93 ASP A N 1
ATOM 715 C CA . ASP A 1 93 ? -1.403 -3.531 -16.200 1.00 95.31 93 ASP A CA 1
ATOM 716 C C . ASP A 1 93 ? -0.874 -4.045 -17.557 1.00 95.31 93 ASP A C 1
ATOM 718 O O . ASP A 1 93 ? -0.262 -5.111 -17.636 1.00 95.31 93 ASP A O 1
ATOM 722 N N . LYS A 1 94 ? -1.108 -3.289 -18.634 1.00 94.75 94 LYS A N 1
ATOM 723 C CA . LYS A 1 94 ? -0.718 -3.622 -20.015 1.00 94.75 94 LYS A CA 1
ATOM 724 C C . LYS A 1 94 ? 0.448 -2.806 -20.567 1.00 94.75 94 LYS A C 1
ATOM 726 O O . LYS A 1 94 ? 0.743 -2.923 -21.757 1.00 94.75 94 LYS A O 1
ATOM 731 N N . ILE A 1 95 ? 1.090 -1.975 -19.752 1.00 89.81 95 ILE A N 1
ATOM 732 C CA . ILE A 1 95 ? 2.283 -1.215 -20.137 1.00 89.81 95 ILE A CA 1
ATOM 733 C C . ILE A 1 95 ? 3.483 -1.861 -19.439 1.00 89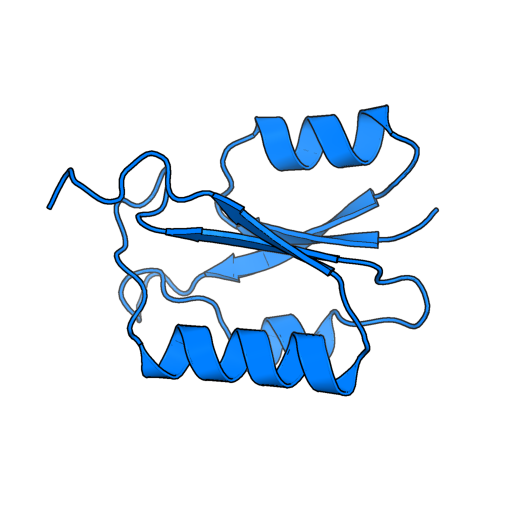.81 95 ILE A C 1
ATOM 735 O O . ILE A 1 95 ? 3.788 -1.521 -18.299 1.00 89.81 95 ILE A O 1
ATOM 739 N N . LEU A 1 96 ? 4.110 -2.824 -20.125 1.00 70.38 96 LEU A N 1
ATOM 740 C CA . LEU A 1 96 ? 5.231 -3.642 -19.641 1.00 70.38 96 LEU A CA 1
ATOM 741 C C . LEU A 1 96 ? 6.462 -3.485 -20.538 1.00 70.38 96 LEU A C 1
ATOM 743 O O . LEU A 1 96 ? 6.275 -3.434 -21.778 1.00 70.38 96 LEU A O 1
#

Foldseek 3Di:
DAEEEAEVVHPVVVQVVCVVVVHGYDYFYQDVVVLRQTDLVSVLVPDDPRYAAYEDEACGPPSSGHYDPVSVVSVVVSCVVNVHHYHYRCVCVPVD

Secondary structure (DSSP, 8-state):
--EEEEEES--THHHHHHHHTT-EEEEEEEEGGGTTEE-HHHHHHH--TTEEEEEEESS-TTT-----HHHHHHHHHHHHHTTPEEEEE-TTTT--

Solvent-accessible surface area (backbone atoms only — not comparable to full-atom values): 5350 Å² total; per-residue (Å²): 107,49,28,33,38,32,51,36,79,52,52,68,62,59,50,51,50,31,44,75,71,58,31,39,57,44,73,26,49,34,37,72,94,58,65,47,32,72,38,66,68,50,42,61,73,66,63,52,98,45,46,48,30,38,49,46,58,41,40,21,53,78,79,64,28,69,68,53,72,65,58,54,49,54,54,49,51,52,28,61,77,65,69,33,48,76,45,79,43,46,93,38,71,87,72,127

Radius of gyration: 12.43 Å; Cα contacts (8 Å, |Δi|>4): 165; chains: 1; bounding box: 30×27×35 Å

Nearest PDB structures (foldseek):
  4cvq-assembly1_B  TM=1.002E+00  e=4.254E-13  Escherichia coli K-12
  1bw0-assembly1_A  TM=9.537E-01  e=4.156E-08  Trypanosoma cruzi
  3dyd-assembly1_B  TM=9.632E-01  e=9.853E-08  Homo sapiens
  8fft-assembly1_B  TM=9.375E-01  e=2.186E-07  Dolichospermum flos-aquae
  8fft-assembly2_D  TM=9.376E-01  e=6.761E-07  Dolichospermum flos-aquae

pLDDT: mean 97.66, std 3.3, range [70.38, 98.88]

Sequence (96 aa):
GDEVLIPAPDYPLWTAAAHLSGGHGVHYLCDEQADWAPDIADIRAKVTSRTRAIVIINPNNPTGAVYPPEVVREVLDIAQEHNLVVFSDEIYDKIL

Mean predicted aligned error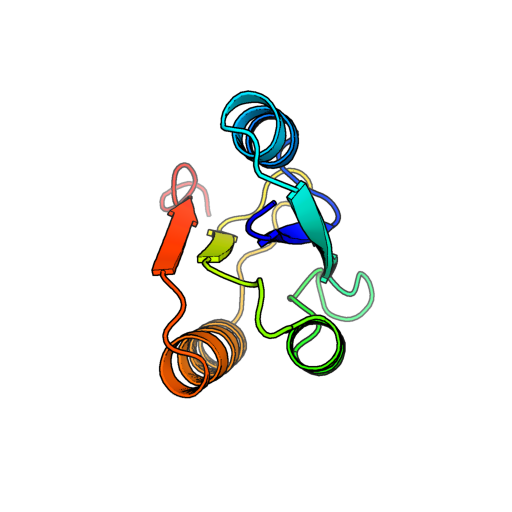: 2.02 Å